Protein AF-A0A2G9TPP3-F1 (afdb_monomer_lite)

pLDDT: mean 89.89, std 13.04, range [47.44, 98.5]

Structure (mmCIF, N/CA/C/O backbone):
data_AF-A0A2G9TPP3-F1
#
_entry.id   AF-A0A2G9TPP3-F1
#
loop_
_atom_site.group_PDB
_atom_site.id
_atom_site.type_symbol
_atom_site.label_atom_id
_atom_site.label_alt_id
_atom_site.label_comp_id
_atom_site.label_asym_id
_atom_site.label_entity_id
_atom_site.label_seq_id
_atom_site.pdbx_PDB_ins_code
_atom_site.Cartn_x
_atom_site.Cartn_y
_atom_site.Cartn_z
_atom_site.occupancy
_atom_site.B_iso_or_equiv
_atom_site.auth_seq_id
_atom_site.auth_comp_id
_atom_site.auth_asym_id
_atom_site.auth_atom_id
_atom_site.pdbx_PDB_model_num
ATOM 1 N N . MET A 1 1 ? -5.450 23.429 52.259 1.00 51.69 1 MET A N 1
ATOM 2 C CA . MET A 1 1 ? -4.577 23.649 51.082 1.00 51.69 1 MET A CA 1
ATOM 3 C C . MET A 1 1 ? -5.474 23.778 49.851 1.00 51.69 1 MET A C 1
ATOM 5 O O . MET A 1 1 ? -5.982 22.775 49.373 1.00 51.69 1 MET A O 1
ATOM 9 N N . SER A 1 2 ? -5.801 25.005 49.428 1.00 59.81 2 SER A N 1
ATOM 10 C CA . SER A 1 2 ? -6.757 25.248 48.332 1.00 59.81 2 SER A CA 1
ATOM 11 C C . SER A 1 2 ? -6.025 25.184 46.992 1.00 59.81 2 SER A C 1
ATOM 13 O O . SER A 1 2 ? -5.347 26.133 46.598 1.00 59.81 2 SER A O 1
ATOM 15 N N . ILE A 1 3 ? -6.099 24.038 46.311 1.00 65.19 3 ILE A N 1
ATOM 16 C CA . ILE A 1 3 ? -5.645 23.930 44.922 1.00 65.19 3 ILE A CA 1
ATOM 17 C C . ILE A 1 3 ? -6.594 24.798 44.097 1.00 65.19 3 ILE A C 1
ATOM 19 O O . ILE A 1 3 ? -7.778 24.490 43.976 1.00 65.19 3 ILE A O 1
ATOM 23 N N . THR A 1 4 ? -6.097 25.920 43.569 1.00 77.75 4 THR A N 1
ATOM 24 C CA . THR A 1 4 ? -6.955 26.839 42.813 1.00 77.75 4 THR A CA 1
ATOM 25 C C . THR A 1 4 ? -7.536 26.133 41.586 1.00 77.75 4 THR A C 1
ATOM 27 O O . THR A 1 4 ? -6.846 25.366 40.912 1.00 77.75 4 THR A O 1
ATOM 30 N N . LEU A 1 5 ? -8.802 26.420 41.261 1.00 73.38 5 LEU A N 1
ATOM 31 C CA . LEU A 1 5 ? -9.521 25.889 40.089 1.00 73.38 5 LEU A CA 1
ATOM 32 C C . LEU A 1 5 ? -8.699 25.987 38.789 1.00 73.38 5 LEU A C 1
ATOM 34 O O . LEU A 1 5 ? -8.789 25.130 37.916 1.00 73.38 5 LEU A O 1
ATOM 38 N N . ARG A 1 6 ? -7.824 26.995 38.692 1.00 76.06 6 ARG A N 1
ATOM 39 C CA . ARG A 1 6 ? -6.884 27.179 37.580 1.00 76.06 6 ARG A CA 1
ATOM 40 C C . ARG A 1 6 ? -5.856 26.052 37.453 1.00 76.06 6 ARG A C 1
ATOM 42 O O . ARG A 1 6 ? -5.539 25.671 36.330 1.00 76.06 6 ARG A O 1
ATOM 49 N N . HIS A 1 7 ? -5.353 25.503 38.559 1.00 78.19 7 HIS A N 1
ATOM 50 C CA . HIS A 1 7 ? -4.445 24.353 38.526 1.00 78.19 7 HIS A CA 1
ATOM 51 C C . HIS A 1 7 ? -5.171 23.077 38.106 1.00 78.19 7 HIS A C 1
ATOM 53 O O . HIS A 1 7 ? -4.627 22.330 37.301 1.00 78.19 7 HIS A O 1
ATOM 59 N N . VAL A 1 8 ? -6.411 22.871 38.562 1.00 78.25 8 VAL A N 1
ATOM 60 C CA . VAL A 1 8 ? -7.227 21.713 38.156 1.00 78.25 8 VAL A CA 1
ATOM 61 C C . VAL A 1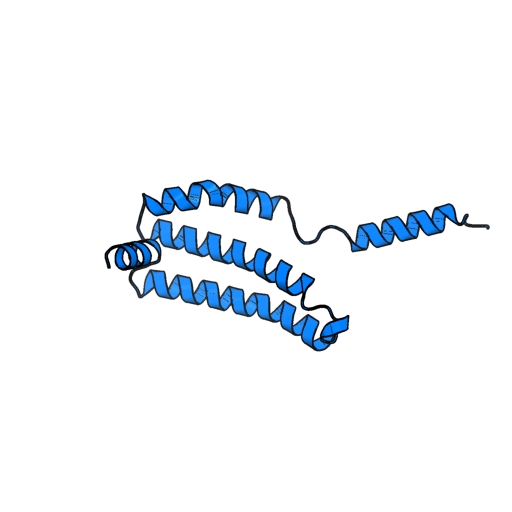 8 ? -7.558 21.777 36.664 1.00 78.25 8 VAL A C 1
ATOM 63 O O . VAL A 1 8 ? -7.340 20.806 35.951 1.00 78.25 8 VAL A O 1
ATOM 66 N N . VAL A 1 9 ? -7.975 22.939 36.151 1.00 81.50 9 VAL A N 1
ATOM 67 C CA . VAL A 1 9 ? -8.278 23.122 34.719 1.00 81.50 9 VAL A CA 1
ATOM 68 C C . VAL A 1 9 ? -7.025 22.990 33.848 1.00 81.50 9 VAL A C 1
ATOM 70 O O . VAL A 1 9 ? -7.089 22.403 32.770 1.00 81.50 9 VAL A O 1
ATOM 73 N N . ARG A 1 10 ? -5.867 23.493 34.300 1.00 79.50 10 ARG A N 1
ATOM 74 C CA . ARG A 1 10 ? -4.587 23.304 33.592 1.00 79.50 10 ARG A CA 1
ATOM 75 C C . ARG A 1 10 ? -4.142 21.846 33.600 1.00 79.50 10 ARG A C 1
ATOM 77 O O . ARG A 1 10 ? -3.743 21.354 32.552 1.00 79.50 10 ARG A O 1
ATOM 84 N N . ALA A 1 11 ? -4.257 21.155 34.732 1.00 78.88 11 ALA A N 1
ATOM 85 C CA . ALA A 1 11 ? -3.940 19.735 34.836 1.00 78.88 11 ALA A CA 1
ATOM 86 C C . ALA A 1 11 ? -4.881 18.890 33.970 1.00 78.88 11 ALA A C 1
ATOM 88 O O . ALA A 1 11 ? -4.417 18.023 33.243 1.00 78.88 11 ALA A O 1
ATOM 89 N N . GLN A 1 12 ? -6.182 19.190 33.961 1.00 80.06 12 GLN A N 1
ATOM 90 C CA . GLN A 1 12 ? -7.162 18.501 33.126 1.00 80.06 12 GLN A CA 1
ATOM 91 C C . GLN A 1 12 ? -6.934 18.776 31.636 1.00 80.06 12 GLN A C 1
ATOM 93 O O . GLN A 1 12 ? -6.976 17.842 30.845 1.00 80.06 12 GLN A O 1
ATOM 98 N N . ARG A 1 13 ? -6.623 20.017 31.233 1.00 72.88 13 ARG A N 1
ATOM 99 C CA . ARG A 1 13 ? -6.226 20.328 29.848 1.00 72.88 13 ARG A CA 1
ATOM 100 C C . ARG A 1 13 ? -4.917 19.652 29.454 1.00 72.88 13 ARG A C 1
ATOM 102 O O . ARG A 1 13 ? -4.828 19.176 28.334 1.00 72.88 13 ARG A O 1
ATOM 109 N N . ALA A 1 14 ? -3.936 19.574 30.350 1.00 70.81 14 ALA A N 1
ATOM 110 C CA . ALA A 1 14 ? -2.678 18.873 30.104 1.00 70.81 14 ALA A CA 1
ATOM 111 C C . ALA A 1 14 ? -2.872 17.350 30.026 1.00 70.81 14 ALA A C 1
ATOM 113 O O . ALA A 1 14 ? -2.277 16.711 29.171 1.00 70.81 14 ALA A O 1
ATOM 114 N N . LEU A 1 15 ? -3.749 16.772 30.851 1.00 69.88 15 LEU A N 1
ATOM 115 C CA . LEU A 1 15 ? -4.133 15.357 30.809 1.00 69.88 15 LEU A CA 1
ATOM 116 C C . LEU A 1 15 ? -4.946 15.020 29.559 1.00 69.88 15 LEU A C 1
ATOM 118 O O . LEU A 1 15 ? -4.728 13.973 28.958 1.00 69.88 15 LEU A O 1
ATOM 122 N N . LEU A 1 16 ? -5.856 15.905 29.148 1.00 68.06 16 LEU A N 1
ATOM 123 C CA . LEU A 1 16 ? -6.580 15.788 27.885 1.00 68.06 16 LEU A CA 1
ATOM 124 C C . LEU A 1 16 ? -5.612 15.918 26.707 1.00 68.06 16 LEU A C 1
ATOM 126 O O . LEU A 1 16 ? -5.618 15.048 25.853 1.00 68.06 16 LEU A O 1
ATOM 130 N N . ALA A 1 17 ? -4.703 16.897 26.712 1.00 62.31 17 ALA A N 1
ATOM 131 C CA . ALA A 1 17 ? -3.663 17.051 25.692 1.00 62.31 17 ALA A CA 1
ATOM 132 C C . ALA A 1 17 ? -2.660 15.882 25.666 1.00 62.31 17 ALA A C 1
ATOM 134 O O . ALA A 1 17 ? -2.206 15.503 24.596 1.00 62.31 17 ALA A O 1
ATOM 135 N N . ALA A 1 18 ? -2.349 15.265 26.809 1.00 59.28 18 ALA A N 1
ATOM 136 C CA . ALA A 1 18 ? -1.531 14.054 26.883 1.00 59.28 18 ALA A CA 1
ATOM 137 C C . ALA A 1 18 ? -2.297 12.812 26.390 1.00 59.28 18 ALA A C 1
ATOM 139 O O . ALA A 1 18 ? -1.714 11.940 25.746 1.00 59.28 18 ALA A O 1
ATOM 140 N N . ARG A 1 19 ? -3.617 12.746 26.624 1.00 58.78 19 ARG A N 1
ATOM 141 C CA . ARG A 1 19 ? -4.523 11.771 25.984 1.00 58.78 19 ARG A CA 1
ATOM 142 C C . ARG A 1 19 ? -4.638 11.997 24.474 1.00 58.78 19 ARG A C 1
ATOM 144 O O . ARG A 1 19 ? -4.781 11.027 23.738 1.00 58.78 19 ARG A O 1
ATOM 151 N N . GLN A 1 20 ? -4.544 13.252 24.041 1.00 55.09 20 GLN A N 1
ATOM 152 C CA . GLN A 1 20 ? -4.490 13.730 22.660 1.00 55.09 20 GLN A CA 1
ATOM 153 C C . GLN A 1 20 ? -3.052 13.954 22.165 1.00 55.09 20 GLN A C 1
ATOM 155 O O . GLN A 1 20 ? -2.833 14.765 21.268 1.00 55.09 20 GLN A O 1
ATOM 160 N N . MET A 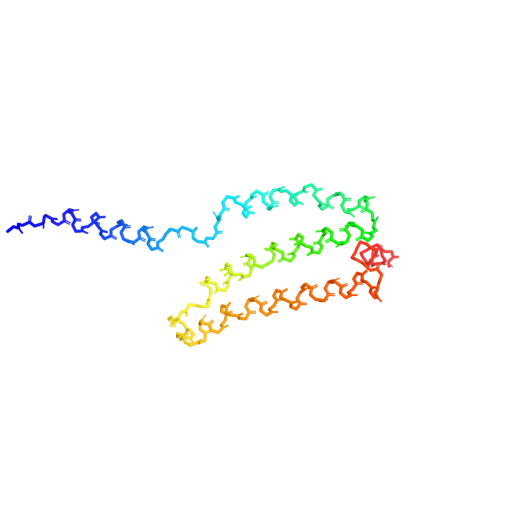1 21 ? -2.046 13.238 22.689 1.00 47.44 21 MET A N 1
ATOM 161 C CA . MET A 1 21 ? -0.799 13.129 21.927 1.00 47.44 21 MET A CA 1
ATOM 162 C C . MET A 1 21 ? -1.171 12.518 20.569 1.00 47.44 21 MET A C 1
ATOM 164 O O . MET A 1 21 ? -1.796 11.455 20.557 1.00 47.44 21 MET A O 1
ATOM 168 N N . PRO A 1 22 ? -0.879 13.188 19.443 1.00 51.69 22 PRO A N 1
ATOM 169 C CA . PRO A 1 22 ? -1.411 12.817 18.142 1.00 51.69 22 PRO A CA 1
ATOM 170 C C . PRO A 1 22 ? -0.767 11.502 17.708 1.00 51.69 22 PRO A C 1
ATOM 172 O O . PRO A 1 22 ? 0.307 11.476 17.118 1.00 51.69 22 PRO A O 1
ATOM 175 N N . ARG A 1 23 ? -1.425 10.385 18.021 1.00 54.00 23 ARG A N 1
ATOM 176 C CA . ARG A 1 23 ? -0.991 9.020 17.688 1.00 54.00 23 ARG A CA 1
ATOM 177 C C . ARG A 1 23 ? -1.202 8.658 16.208 1.00 54.00 23 ARG A C 1
ATOM 179 O O . ARG A 1 23 ? -1.338 7.482 15.900 1.00 54.00 23 ARG A O 1
ATOM 186 N N . LEU A 1 24 ? -1.282 9.651 15.323 1.00 53.72 24 LEU A N 1
ATOM 187 C CA . LEU A 1 24 ? -1.626 9.468 13.907 1.00 53.72 24 LEU A CA 1
ATOM 188 C C . LEU A 1 24 ? -0.626 10.086 12.922 1.00 53.72 24 LEU A C 1
ATOM 190 O O . LEU A 1 24 ? -0.837 9.955 11.727 1.00 53.72 24 LEU A O 1
ATOM 194 N N . CYS A 1 25 ? 0.421 10.769 13.397 1.00 62.00 25 CYS A N 1
ATOM 195 C CA . CYS A 1 25 ? 1.458 11.325 12.526 1.00 62.00 25 CYS A CA 1
ATOM 196 C C . CYS A 1 25 ? 2.799 11.332 13.264 1.00 62.00 25 CYS A C 1
ATOM 198 O O . CYS A 1 25 ? 3.236 12.380 13.757 1.00 62.00 25 CYS A O 1
ATOM 200 N N . THR A 1 26 ? 3.480 10.188 13.355 1.00 71.06 26 THR A N 1
ATOM 201 C CA . THR A 1 26 ? 4.914 10.259 13.661 1.00 71.06 26 THR A CA 1
ATOM 202 C C . THR A 1 26 ? 5.612 11.005 12.513 1.00 71.06 26 THR A C 1
ATOM 204 O O . THR A 1 26 ? 5.203 10.875 11.357 1.00 71.06 26 THR A O 1
ATOM 207 N N . PRO A 1 27 ? 6.647 11.829 12.767 1.00 83.81 27 PRO A N 1
ATOM 208 C CA . PRO A 1 27 ? 7.402 12.467 11.686 1.00 83.81 27 PRO A CA 1
ATOM 209 C C . PRO A 1 27 ? 7.870 11.440 10.642 1.00 83.81 27 PRO A C 1
ATOM 211 O O . PRO A 1 27 ? 7.876 11.743 9.454 1.00 83.81 27 PRO A O 1
ATOM 214 N N . LEU A 1 28 ? 8.150 10.205 11.076 1.00 88.81 28 LEU A N 1
ATOM 215 C CA . LEU A 1 28 ? 8.481 9.071 10.220 1.00 88.81 28 LEU A CA 1
ATOM 216 C C . LEU A 1 28 ? 7.410 8.770 9.161 1.00 88.81 28 LEU A C 1
ATOM 218 O O . LEU A 1 28 ? 7.755 8.698 7.989 1.00 88.81 28 LEU A O 1
ATOM 222 N N . GLU A 1 29 ? 6.132 8.645 9.532 1.00 91.12 29 GLU A N 1
ATOM 223 C CA . GLU A 1 29 ? 5.038 8.389 8.575 1.00 91.12 29 GLU A CA 1
ATOM 224 C C . GLU A 1 29 ? 4.958 9.478 7.498 1.00 91.12 29 GLU A C 1
ATOM 226 O O . GLU A 1 29 ? 4.765 9.189 6.316 1.00 91.12 29 GLU A O 1
ATOM 231 N N . ARG A 1 30 ? 5.160 10.742 7.895 1.00 91.75 30 ARG A N 1
ATOM 232 C CA . ARG A 1 30 ? 5.117 11.887 6.973 1.00 91.75 30 ARG A CA 1
ATOM 233 C C . ARG A 1 30 ? 6.322 11.904 6.040 1.00 91.75 30 ARG A C 1
ATOM 235 O O . ARG A 1 30 ? 6.152 12.139 4.847 1.00 91.75 30 ARG A O 1
ATOM 242 N N . TYR A 1 31 ? 7.520 11.636 6.558 1.00 94.81 31 TYR A N 1
ATOM 243 C CA . TYR A 1 31 ? 8.721 11.511 5.731 1.00 94.81 31 TYR A CA 1
ATOM 244 C C . TYR A 1 31 ? 8.629 10.317 4.781 1.00 94.81 31 TYR A C 1
ATOM 246 O O . TYR A 1 31 ? 9.026 10.432 3.627 1.00 94.81 31 TYR A O 1
ATOM 254 N N . PHE A 1 32 ? 8.053 9.204 5.233 1.00 95.38 32 PHE A N 1
ATOM 255 C CA . PHE A 1 32 ? 7.831 8.028 4.404 1.00 95.38 32 PHE A CA 1
ATOM 256 C C . PHE A 1 32 ? 6.859 8.321 3.259 1.00 95.38 32 PHE A C 1
ATOM 258 O O . PHE A 1 32 ? 7.174 8.059 2.103 1.00 95.38 32 PHE A O 1
ATOM 265 N N . ALA A 1 33 ? 5.717 8.950 3.553 1.00 95.75 33 ALA A N 1
ATOM 266 C CA . ALA A 1 33 ? 4.768 9.375 2.526 1.00 95.75 33 ALA A CA 1
ATOM 267 C C . ALA A 1 33 ? 5.397 10.379 1.543 1.00 95.75 33 ALA A C 1
ATOM 269 O O . ALA A 1 33 ? 5.200 10.262 0.336 1.00 95.75 33 ALA A O 1
ATOM 270 N N . ALA A 1 34 ? 6.206 11.325 2.034 1.00 96.44 34 ALA A N 1
ATOM 271 C CA . ALA A 1 34 ? 6.949 12.246 1.177 1.00 96.44 34 ALA A CA 1
ATOM 272 C C . ALA A 1 34 ? 7.960 11.514 0.274 1.00 96.44 34 ALA A C 1
ATOM 274 O O . ALA A 1 34 ? 8.086 11.855 -0.898 1.00 96.44 34 ALA A O 1
ATOM 275 N N . ALA A 1 35 ? 8.634 10.477 0.782 1.00 96.19 35 ALA A N 1
ATOM 276 C CA . ALA A 1 35 ? 9.550 9.644 0.002 1.00 96.19 35 ALA A CA 1
ATOM 277 C C . ALA A 1 35 ? 8.834 8.793 -1.065 1.00 96.19 35 ALA A C 1
ATOM 279 O O . ALA A 1 35 ? 9.435 8.466 -2.086 1.00 96.19 35 ALA A O 1
ATOM 280 N N . MET A 1 36 ? 7.549 8.475 -0.879 1.00 97.88 36 MET A N 1
ATOM 281 C CA . MET A 1 36 ? 6.748 7.783 -1.895 1.00 97.88 36 MET A CA 1
ATOM 282 C C . MET A 1 36 ? 6.363 8.685 -3.077 1.00 97.88 36 MET A C 1
ATOM 284 O O . MET A 1 36 ? 6.074 8.170 -4.154 1.00 97.88 36 MET A O 1
ATOM 288 N N . VAL A 1 37 ? 6.397 10.015 -2.925 1.00 97.88 37 VAL A N 1
ATOM 289 C CA . VAL A 1 37 ? 6.073 10.958 -4.013 1.00 97.88 37 VAL A CA 1
ATOM 290 C C . VAL A 1 37 ? 6.949 10.740 -5.255 1.00 97.88 37 VAL A C 1
ATOM 292 O O . VAL A 1 37 ? 6.378 10.591 -6.332 1.00 97.88 37 VAL A O 1
ATOM 295 N N . PRO A 1 38 ? 8.294 10.672 -5.166 1.00 97.81 38 PRO A N 1
ATOM 296 C CA . PRO A 1 38 ? 9.131 10.327 -6.317 1.00 97.81 38 PRO A CA 1
ATOM 297 C C . PRO A 1 38 ? 9.106 8.833 -6.682 1.00 97.81 38 PRO A C 1
ATOM 299 O O . PRO A 1 38 ? 9.475 8.485 -7.801 1.00 97.81 38 PRO A O 1
ATOM 302 N N . LEU A 1 39 ? 8.670 7.943 -5.782 1.00 97.81 39 LEU A N 1
ATOM 303 C CA . LEU A 1 39 ? 8.641 6.500 -6.042 1.00 97.81 39 LEU A CA 1
ATOM 304 C C . LEU A 1 39 ? 7.638 6.130 -7.142 1.00 97.81 39 LEU A C 1
ATOM 306 O O . LEU A 1 39 ? 7.966 5.343 -8.021 1.00 97.81 39 LEU A O 1
ATOM 310 N N . PHE A 1 40 ? 6.435 6.707 -7.128 1.00 95.94 40 PHE A N 1
ATOM 311 C CA . PHE A 1 40 ? 5.411 6.415 -8.138 1.00 95.94 40 PHE A CA 1
ATOM 312 C C . PHE A 1 40 ? 5.801 6.801 -9.576 1.00 95.94 40 PHE A C 1
ATOM 314 O O . PHE A 1 40 ? 5.667 5.952 -10.456 1.00 95.94 40 PHE A O 1
ATOM 321 N N . PRO A 1 41 ? 6.315 8.014 -9.868 1.00 97.38 41 PRO A N 1
ATOM 322 C CA . PRO A 1 41 ? 6.810 8.310 -11.207 1.00 97.38 41 PRO A CA 1
ATOM 323 C C . PRO A 1 41 ? 8.029 7.450 -11.559 1.00 97.38 41 PRO A C 1
ATOM 325 O O . PRO A 1 41 ? 8.142 7.022 -12.702 1.00 97.38 41 PRO A O 1
ATOM 328 N N . ALA A 1 42 ? 8.909 7.120 -10.605 1.00 97.88 42 ALA A N 1
ATOM 329 C CA . ALA A 1 42 ? 10.007 6.189 -10.872 1.00 97.88 42 ALA A CA 1
ATOM 330 C C . ALA A 1 42 ? 9.491 4.801 -11.291 1.00 97.88 42 ALA A C 1
ATOM 332 O O . ALA A 1 42 ? 9.993 4.243 -12.262 1.00 97.88 42 ALA A O 1
ATOM 333 N N . ALA A 1 43 ? 8.458 4.282 -10.624 1.00 97.31 43 ALA A N 1
ATOM 334 C CA . ALA A 1 43 ? 7.807 3.019 -10.967 1.00 97.31 43 ALA A CA 1
ATOM 335 C C . ALA A 1 43 ? 7.091 3.040 -12.323 1.00 97.31 43 ALA A C 1
ATOM 337 O O . ALA A 1 43 ? 6.923 1.994 -12.939 1.00 97.31 43 ALA A O 1
ATOM 338 N N . TYR A 1 44 ? 6.685 4.215 -12.807 1.00 96.69 44 TYR A N 1
ATOM 339 C CA . TYR A 1 44 ? 6.125 4.348 -14.148 1.00 96.69 44 TYR A CA 1
ATOM 340 C C . TYR A 1 44 ? 7.186 4.137 -15.239 1.00 96.69 44 TYR A C 1
ATOM 342 O O . TYR A 1 44 ? 6.894 3.518 -16.258 1.00 96.69 44 TYR A O 1
ATOM 350 N N . PHE A 1 45 ? 8.416 4.619 -15.025 1.00 97.25 45 PHE A N 1
ATOM 351 C CA . PHE A 1 45 ? 9.500 4.537 -16.015 1.00 97.25 45 PHE A CA 1
ATOM 352 C C . PHE A 1 45 ? 10.423 3.323 -15.848 1.00 97.25 45 PHE A C 1
ATOM 354 O O . PHE A 1 45 ? 11.049 2.901 -16.817 1.00 97.25 45 PHE A O 1
ATOM 361 N N . ILE A 1 46 ? 10.558 2.794 -14.632 1.00 97.00 46 ILE A N 1
ATOM 362 C CA . ILE A 1 46 ? 11.488 1.712 -14.296 1.00 97.00 46 ILE A CA 1
ATOM 363 C C . ILE A 1 46 ? 10.674 0.521 -13.805 1.00 97.00 46 ILE A C 1
ATOM 365 O O . ILE A 1 46 ? 10.121 0.556 -12.707 1.00 97.00 46 ILE A O 1
ATOM 369 N N . HIS A 1 47 ? 10.623 -0.537 -14.612 1.00 96.81 47 HIS A N 1
ATOM 370 C CA . HIS A 1 47 ? 9.888 -1.766 -14.300 1.00 96.81 47 HIS A CA 1
ATOM 371 C C . HIS A 1 47 ? 10.831 -2.891 -13.874 1.00 96.81 47 HIS A C 1
ATOM 373 O O . HIS A 1 47 ? 12.031 -2.867 -14.164 1.00 96.81 47 HIS A O 1
ATOM 379 N N . GLY A 1 48 ? 10.272 -3.890 -13.192 1.00 95.25 48 GLY A N 1
ATOM 380 C CA . GLY A 1 48 ? 10.951 -5.142 -12.873 1.00 95.25 48 GLY A CA 1
ATOM 381 C C . GLY A 1 48 ? 10.920 -5.523 -11.388 1.00 95.25 48 GLY A C 1
ATOM 382 O O . GLY A 1 48 ? 10.466 -4.747 -10.542 1.00 95.25 48 GLY A O 1
ATOM 383 N N . PRO A 1 49 ? 11.483 -6.696 -11.037 1.00 96.62 49 PRO A N 1
ATOM 384 C CA . PRO A 1 49 ? 11.264 -7.326 -9.731 1.00 96.62 49 PRO A CA 1
ATOM 385 C C . PRO A 1 49 ? 11.741 -6.492 -8.538 1.00 96.62 49 PRO A C 1
ATOM 387 O O . PRO A 1 49 ? 11.160 -6.544 -7.456 1.00 96.62 49 PRO A O 1
ATOM 390 N N . VAL A 1 50 ? 12.805 -5.702 -8.726 1.00 97.69 50 VAL A N 1
ATOM 391 C CA . VAL A 1 50 ? 13.327 -4.811 -7.679 1.00 97.69 50 VAL A CA 1
ATOM 392 C C . VAL A 1 50 ? 12.353 -3.666 -7.409 1.00 97.69 50 VAL A C 1
ATOM 394 O O . VAL A 1 50 ? 12.079 -3.374 -6.246 1.00 97.69 50 VAL A O 1
ATOM 397 N N . MET A 1 51 ? 11.804 -3.040 -8.456 1.00 97.94 51 MET A N 1
ATOM 398 C CA . MET A 1 51 ? 10.806 -1.981 -8.289 1.00 97.94 51 MET A CA 1
ATOM 399 C C . MET A 1 51 ? 9.539 -2.537 -7.637 1.00 97.94 51 MET A C 1
ATOM 401 O O . MET A 1 51 ? 9.036 -1.948 -6.683 1.00 97.94 51 MET A O 1
ATOM 405 N N . ASP A 1 52 ? 9.075 -3.708 -8.073 1.00 98.00 52 ASP A N 1
ATOM 406 C CA . ASP A 1 52 ? 7.888 -4.359 -7.513 1.00 98.00 52 ASP A CA 1
ATOM 407 C C . ASP A 1 52 ? 8.059 -4.706 -6.027 1.00 98.00 52 ASP A C 1
ATOM 409 O O . ASP A 1 52 ? 7.145 -4.497 -5.223 1.00 98.00 52 ASP A O 1
ATOM 413 N N . ALA A 1 53 ? 9.249 -5.163 -5.623 1.00 97.94 53 ALA A N 1
ATOM 414 C CA . ALA A 1 53 ? 9.577 -5.400 -4.219 1.00 97.94 53 ALA A CA 1
ATOM 415 C C . ALA A 1 53 ? 9.586 -4.098 -3.397 1.00 97.94 53 ALA A C 1
ATOM 417 O O . ALA A 1 53 ? 9.015 -4.056 -2.303 1.00 97.94 53 ALA A O 1
ATOM 418 N N . VAL A 1 54 ? 10.182 -3.021 -3.927 1.00 98.12 54 VAL A N 1
ATOM 419 C CA . VAL A 1 54 ? 10.187 -1.699 -3.275 1.00 98.12 54 VAL A CA 1
ATOM 420 C C . VAL A 1 54 ? 8.761 -1.171 -3.115 1.00 98.12 54 VAL A C 1
ATOM 422 O O . VAL A 1 54 ? 8.384 -0.765 -2.015 1.00 98.12 54 VAL A O 1
ATOM 425 N N . LEU A 1 55 ? 7.947 -1.231 -4.174 1.00 98.19 55 LEU A N 1
ATOM 426 C CA . LEU A 1 55 ? 6.534 -0.852 -4.140 1.00 98.19 55 LEU A CA 1
ATOM 427 C C . LEU A 1 55 ? 5.759 -1.684 -3.123 1.00 98.19 55 LEU A C 1
ATOM 429 O O . LEU A 1 55 ? 4.971 -1.133 -2.364 1.00 98.19 55 LEU A O 1
ATOM 433 N N . THR A 1 56 ? 6.013 -2.987 -3.054 1.00 98.19 56 THR A N 1
ATOM 434 C CA . THR A 1 56 ? 5.331 -3.885 -2.114 1.00 98.19 56 THR A CA 1
ATOM 435 C C . THR A 1 56 ? 5.571 -3.485 -0.669 1.00 98.19 56 THR A C 1
ATOM 437 O O . THR A 1 56 ? 4.618 -3.354 0.101 1.00 98.19 56 THR A O 1
ATOM 440 N N . VAL A 1 57 ? 6.827 -3.235 -0.296 1.00 98.00 57 VAL A N 1
ATOM 441 C CA . VAL A 1 57 ? 7.171 -2.782 1.059 1.00 98.00 57 VAL A CA 1
ATOM 442 C C . VAL A 1 57 ? 6.587 -1.394 1.325 1.00 98.00 57 VAL A C 1
ATOM 444 O O . VAL A 1 57 ? 5.982 -1.175 2.377 1.00 98.00 57 VAL A O 1
ATOM 447 N N . ALA A 1 58 ? 6.722 -0.473 0.365 1.00 98.00 58 ALA A N 1
ATOM 448 C CA . ALA A 1 58 ? 6.243 0.897 0.496 1.00 98.00 58 ALA A CA 1
ATOM 449 C C . ALA A 1 58 ? 4.723 0.971 0.686 1.00 98.00 58 ALA A C 1
ATOM 451 O O . ALA A 1 58 ? 4.238 1.566 1.650 1.00 98.00 58 ALA A O 1
ATOM 452 N N . LEU A 1 59 ? 3.973 0.310 -0.193 1.00 98.00 59 LEU A N 1
ATOM 453 C CA . LEU A 1 59 ? 2.518 0.242 -0.139 1.00 98.00 59 LEU A CA 1
ATOM 454 C C . LEU A 1 59 ? 2.047 -0.449 1.138 1.00 98.00 59 LEU A C 1
ATOM 456 O O . LEU A 1 59 ? 1.177 0.086 1.817 1.00 98.00 59 LEU A O 1
ATOM 460 N N . THR A 1 60 ? 2.648 -1.581 1.517 1.00 98.19 60 THR A N 1
ATOM 461 C CA . THR A 1 60 ? 2.251 -2.310 2.733 1.00 98.19 60 THR A CA 1
ATOM 462 C C . THR A 1 60 ? 2.385 -1.437 3.981 1.00 98.19 60 THR A C 1
ATOM 464 O O . THR A 1 60 ? 1.448 -1.359 4.776 1.00 98.19 60 THR A O 1
ATOM 467 N N . LEU A 1 61 ? 3.520 -0.749 4.152 1.00 96.50 61 LEU A N 1
ATOM 468 C CA . LEU A 1 61 ? 3.749 0.128 5.305 1.00 96.50 61 LEU A CA 1
ATOM 469 C C . LEU A 1 61 ? 2.805 1.336 5.305 1.00 96.50 61 LEU A C 1
ATOM 471 O O . LEU A 1 61 ? 2.193 1.640 6.329 1.00 96.50 61 LEU A O 1
ATOM 475 N N . HIS A 1 62 ? 2.647 1.998 4.157 1.00 96.56 62 HIS A N 1
ATOM 476 C CA . HIS A 1 62 ? 1.771 3.160 4.036 1.00 96.56 62 HIS A CA 1
ATOM 477 C C . HIS A 1 62 ? 0.302 2.804 4.306 1.00 96.56 62 HIS A C 1
ATOM 479 O O . HIS A 1 62 ? -0.380 3.493 5.068 1.00 96.56 62 HIS A O 1
ATOM 485 N N . VAL A 1 63 ? -0.171 1.689 3.741 1.00 97.31 63 VAL A N 1
ATOM 486 C CA . VAL A 1 63 ? -1.532 1.184 3.956 1.00 97.31 63 VAL A CA 1
ATOM 487 C C . VAL A 1 63 ? -1.730 0.745 5.406 1.00 97.31 63 VAL A C 1
ATOM 489 O O . VAL A 1 63 ? -2.785 1.037 5.964 1.00 97.31 63 VAL A O 1
ATOM 492 N N . HIS A 1 64 ? -0.740 0.116 6.051 1.00 96.38 64 HIS A N 1
ATOM 493 C CA . HIS A 1 64 ? -0.843 -0.281 7.459 1.00 96.38 64 HIS A CA 1
ATOM 494 C C . HIS A 1 64 ? -1.164 0.913 8.365 1.00 96.38 64 HIS A C 1
ATOM 496 O O . HIS A 1 64 ? -2.155 0.883 9.099 1.00 96.38 64 HIS A O 1
ATOM 502 N N . TRP A 1 65 ? -0.370 1.986 8.275 1.00 95.19 65 TRP A N 1
ATOM 503 C CA . TRP A 1 65 ? -0.588 3.192 9.077 1.00 95.19 65 TRP A CA 1
ATOM 504 C C . TRP A 1 65 ? -1.893 3.905 8.710 1.00 95.19 65 TRP A C 1
ATOM 506 O O . TRP A 1 65 ? -2.637 4.316 9.603 1.00 95.19 65 TRP A O 1
ATOM 516 N N . GLY A 1 66 ? -2.224 3.980 7.416 1.00 94.00 66 GLY A N 1
ATOM 517 C CA . GLY A 1 66 ? -3.480 4.569 6.952 1.00 94.00 66 GLY A CA 1
ATOM 518 C C . GLY A 1 66 ? -4.710 3.840 7.502 1.00 94.00 66 GLY A C 1
ATOM 519 O O . GLY A 1 66 ? -5.582 4.457 8.114 1.00 94.00 66 GLY A O 1
ATOM 520 N N . VAL A 1 67 ? -4.762 2.513 7.356 1.00 95.94 67 VAL A N 1
ATOM 521 C CA . VAL A 1 67 ? -5.879 1.685 7.840 1.00 95.94 67 VAL A CA 1
ATOM 522 C C . VAL A 1 67 ? -5.955 1.701 9.364 1.00 95.94 67 VAL A C 1
ATOM 524 O O . VAL A 1 67 ? -7.053 1.768 9.916 1.00 95.94 67 VAL A O 1
ATOM 527 N N . GLN A 1 68 ? -4.818 1.702 10.065 1.00 94.25 68 GLN A N 1
ATOM 528 C CA . GLN A 1 68 ? -4.802 1.847 11.520 1.00 94.25 68 GLN A CA 1
ATOM 529 C C . GLN A 1 68 ? -5.437 3.172 11.965 1.00 94.25 68 GLN A C 1
ATOM 531 O O . GLN A 1 68 ? -6.200 3.186 12.935 1.00 94.25 68 GLN A O 1
ATOM 536 N N . GLY A 1 69 ? -5.164 4.266 11.248 1.00 92.25 69 GLY A N 1
ATOM 537 C CA . GLY A 1 69 ? -5.805 5.561 11.470 1.00 92.25 69 GLY A CA 1
ATOM 538 C C . GLY A 1 69 ? -7.319 5.501 11.265 1.00 92.25 69 GLY A C 1
ATOM 539 O O . GLY A 1 69 ? -8.075 5.807 12.185 1.00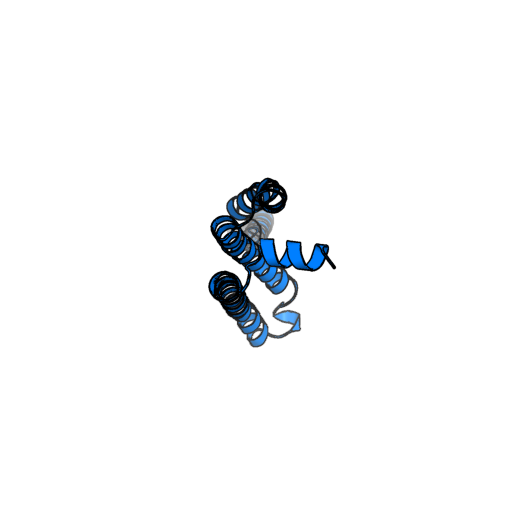 92.25 69 GLY A O 1
ATOM 540 N N . VAL A 1 70 ? -7.759 4.984 10.112 1.00 94.56 70 VAL A N 1
ATOM 541 C CA . VAL A 1 70 ? -9.187 4.812 9.780 1.00 94.56 70 VAL A CA 1
ATOM 542 C C . VAL A 1 70 ? -9.913 3.977 10.842 1.00 94.56 70 VAL A C 1
ATOM 544 O O . VAL A 1 70 ? -10.979 4.360 11.324 1.00 94.56 70 VAL A O 1
ATOM 547 N N . VAL A 1 71 ? -9.337 2.848 11.262 1.00 94.88 71 VAL A N 1
ATOM 548 C CA . VAL A 1 71 ? -9.937 1.995 12.297 1.00 94.88 71 VAL A CA 1
ATOM 549 C C . VAL A 1 71 ? -10.013 2.723 13.637 1.00 94.88 71 VAL A C 1
ATOM 551 O O . VAL A 1 71 ? -11.023 2.610 14.326 1.00 94.88 71 VAL A O 1
ATOM 554 N N . ASN A 1 72 ? -9.002 3.501 14.018 1.00 90.75 72 ASN A N 1
ATOM 555 C CA . ASN A 1 72 ? -9.057 4.264 15.265 1.00 90.75 72 ASN A CA 1
ATOM 556 C C . ASN A 1 72 ? -10.121 5.373 15.249 1.00 90.75 72 ASN A C 1
ATOM 558 O O . ASN A 1 72 ? -10.721 5.630 16.297 1.00 90.75 72 ASN A O 1
ATOM 562 N N . ASP A 1 73 ? -10.392 5.969 14.088 1.00 91.81 73 ASP A N 1
ATOM 563 C CA . ASP A 1 73 ? -11.393 7.027 13.939 1.00 91.81 73 ASP A CA 1
ATOM 564 C C . ASP A 1 73 ? -12.829 6.488 13.994 1.00 91.81 73 ASP A C 1
ATOM 566 O O . ASP A 1 73 ? -13.693 7.074 14.661 1.00 91.81 73 ASP A O 1
ATOM 570 N N . TYR A 1 74 ? -13.090 5.349 13.340 1.00 93.75 74 TYR A N 1
ATOM 571 C CA . TYR A 1 74 ? -14.449 4.820 13.177 1.00 93.75 74 TYR A CA 1
ATOM 572 C C . TYR A 1 74 ? -14.800 3.663 14.123 1.00 93.75 74 TYR A C 1
ATOM 574 O O . TYR A 1 74 ? -15.941 3.585 14.584 1.00 93.75 74 TYR A O 1
ATOM 582 N N . ALA A 1 75 ? -13.848 2.801 14.497 1.00 93.56 75 ALA A N 1
ATOM 583 C CA . ALA A 1 75 ? -14.070 1.664 15.401 1.00 93.56 75 ALA A CA 1
ATOM 584 C C . ALA A 1 75 ? -14.043 2.105 16.879 1.00 93.56 75 ALA A C 1
ATOM 586 O O . ALA A 1 75 ? -13.273 1.617 17.716 1.00 93.56 75 ALA A O 1
ATOM 587 N N . ARG A 1 76 ? -14.880 3.095 17.205 1.00 92.25 76 ARG A N 1
ATOM 588 C CA . ARG A 1 76 ? -14.942 3.697 18.538 1.00 92.25 76 ARG A CA 1
ATOM 589 C C . ARG A 1 76 ? -15.677 2.768 19.505 1.00 92.25 76 ARG A C 1
ATOM 591 O O . ARG A 1 76 ? -16.793 2.353 19.190 1.00 92.25 76 ARG A O 1
ATOM 598 N N . PRO A 1 77 ? -15.139 2.518 20.713 1.00 92.69 77 PRO A N 1
ATOM 599 C CA . PRO A 1 77 ? -15.781 1.618 21.671 1.00 92.69 77 PRO A CA 1
ATOM 600 C C . PRO A 1 77 ? -17.204 2.027 22.064 1.00 92.69 77 PRO A C 1
ATOM 602 O O . PRO A 1 77 ? -18.040 1.175 22.326 1.00 92.69 77 PRO A O 1
ATOM 605 N N . PHE A 1 78 ? -17.505 3.327 22.026 1.00 92.06 78 PHE A N 1
ATOM 606 C CA . PHE A 1 78 ? -18.850 3.852 22.262 1.00 92.06 78 PHE A CA 1
ATOM 607 C C . PHE A 1 78 ? -19.889 3.405 21.215 1.00 92.06 78 PHE A C 1
ATOM 609 O O . PHE A 1 78 ? -21.067 3.318 21.533 1.00 92.06 78 PHE A O 1
ATOM 616 N N . VAL A 1 79 ? -19.470 3.139 19.972 1.00 93.56 79 VAL A N 1
ATOM 617 C CA . VAL A 1 79 ? -20.380 2.793 18.863 1.00 93.56 79 VAL A CA 1
ATOM 618 C C . VAL A 1 79 ? -20.521 1.281 18.718 1.00 93.56 79 VAL A C 1
ATOM 620 O O . VAL A 1 79 ? -21.625 0.780 18.549 1.00 93.56 79 VAL A O 1
ATOM 623 N N . ILE A 1 80 ? -19.400 0.559 18.780 1.00 93.38 80 ILE A N 1
ATOM 624 C CA . ILE A 1 80 ? -19.353 -0.879 18.472 1.00 93.38 80 ILE A CA 1
ATOM 625 C C . ILE A 1 80 ? -19.080 -1.758 19.699 1.00 93.38 80 ILE A C 1
ATOM 627 O O . ILE A 1 80 ? -19.051 -2.975 19.582 1.00 93.38 80 ILE A O 1
ATOM 631 N N . GLY A 1 81 ? -18.874 -1.176 20.880 1.00 94.88 81 GLY A N 1
ATOM 632 C CA . GLY A 1 81 ? -18.487 -1.903 22.090 1.00 94.88 81 GLY A CA 1
ATOM 633 C C . GLY A 1 81 ? -16.974 -2.126 22.216 1.00 94.88 81 GLY A C 1
ATOM 634 O O . GLY A 1 81 ? -16.227 -2.164 21.234 1.00 94.88 81 GLY A O 1
ATOM 635 N N . ASP A 1 82 ? -16.504 -2.284 23.457 1.00 94.38 82 ASP A N 1
ATOM 636 C CA . ASP A 1 82 ? -15.074 -2.404 23.783 1.00 94.38 82 ASP A CA 1
ATOM 637 C C . ASP A 1 82 ? -14.407 -3.637 23.163 1.00 94.38 82 ASP A C 1
ATOM 639 O O . ASP A 1 82 ? -13.248 -3.574 22.743 1.00 94.38 82 ASP A O 1
ATOM 643 N N . THR A 1 83 ? -15.121 -4.763 23.110 1.00 96.06 83 THR A N 1
ATOM 644 C CA . THR A 1 83 ? -14.609 -6.027 22.567 1.00 96.06 83 THR A CA 1
ATOM 645 C C . THR A 1 83 ? -14.383 -5.917 21.065 1.00 96.06 83 THR A C 1
ATOM 647 O O . THR A 1 83 ? -13.264 -6.131 20.602 1.00 96.06 83 THR A O 1
ATOM 650 N N . LEU A 1 84 ? -15.399 -5.485 20.313 1.00 94.94 84 LEU A N 1
ATOM 651 C CA . LEU A 1 84 ? -15.306 -5.311 18.865 1.00 94.94 84 LEU A CA 1
ATOM 652 C C . LEU A 1 84 ? -14.287 -4.237 18.481 1.00 94.94 84 LEU A C 1
ATOM 654 O O . LEU A 1 84 ? -13.525 -4.440 17.542 1.00 94.94 84 LEU A O 1
ATOM 658 N N . ALA A 1 85 ? -14.189 -3.137 19.233 1.00 94.44 85 ALA A N 1
ATOM 659 C CA . ALA A 1 85 ? -13.171 -2.117 18.985 1.00 94.44 85 ALA A CA 1
ATOM 660 C C . ALA A 1 85 ? -11.738 -2.640 19.182 1.00 94.44 85 ALA A C 1
ATOM 662 O O . ALA A 1 85 ? -10.824 -2.234 18.464 1.00 94.44 85 ALA A O 1
ATOM 663 N N . LYS A 1 86 ? -11.502 -3.534 2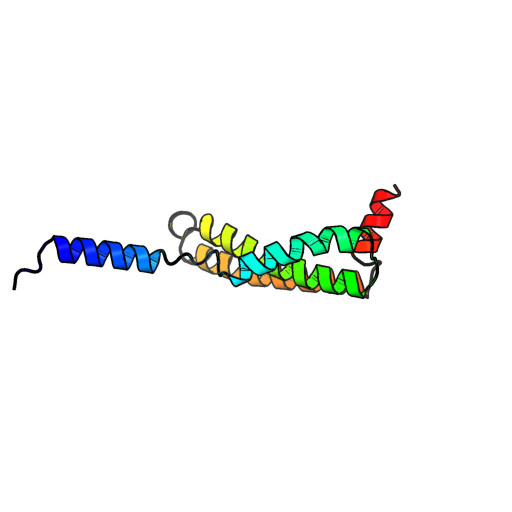0.150 1.00 94.38 86 LYS A N 1
ATOM 664 C CA . LYS A 1 86 ? -10.192 -4.189 20.314 1.00 94.38 86 LYS A CA 1
ATOM 665 C C . LYS A 1 86 ? -9.914 -5.162 19.171 1.00 94.38 86 LYS A C 1
ATOM 667 O O . LYS A 1 86 ? -8.825 -5.116 18.604 1.00 94.38 86 LYS A O 1
ATOM 672 N N . THR A 1 87 ? -10.902 -5.971 18.795 1.00 96.69 87 THR A N 1
ATOM 673 C CA . THR A 1 87 ? -10.780 -6.914 17.676 1.00 96.69 87 THR A CA 1
ATOM 674 C C . THR A 1 87 ? -10.516 -6.192 16.358 1.00 96.69 87 THR A C 1
ATOM 676 O O . THR A 1 87 ? -9.591 -6.566 15.650 1.00 96.69 87 THR A O 1
ATOM 679 N N . ALA A 1 88 ? -11.234 -5.105 16.061 1.00 95.69 88 ALA A N 1
ATOM 680 C CA . ALA A 1 88 ? -11.038 -4.317 14.844 1.00 95.69 88 ALA A CA 1
ATOM 681 C C . ALA A 1 88 ? -9.597 -3.798 14.717 1.00 95.69 88 ALA A C 1
ATOM 683 O O . ALA A 1 88 ? -8.993 -3.897 13.651 1.00 95.69 88 ALA A O 1
ATOM 684 N N . ARG A 1 89 ? -9.007 -3.318 15.820 1.00 94.12 89 ARG A N 1
ATOM 685 C CA . ARG A 1 89 ? -7.596 -2.897 15.847 1.00 94.12 89 ARG A CA 1
ATOM 686 C C . ARG A 1 89 ? -6.635 -4.065 15.625 1.00 94.12 89 ARG A C 1
ATOM 688 O O . ARG A 1 89 ? -5.633 -3.890 14.944 1.00 94.12 89 ARG A O 1
ATOM 695 N N . ALA A 1 90 ? -6.937 -5.247 16.161 1.00 95.88 90 ALA A N 1
ATOM 696 C CA . ALA A 1 90 ? -6.136 -6.446 15.916 1.00 95.88 90 ALA A CA 1
ATOM 697 C C . ALA A 1 90 ? -6.223 -6.904 14.447 1.00 95.88 90 ALA A C 1
ATOM 699 O O . ALA A 1 90 ? -5.210 -7.270 13.852 1.00 95.88 90 ALA A O 1
ATOM 700 N N . CYS A 1 91 ? -7.404 -6.810 13.828 1.00 97.06 91 CYS A N 1
ATOM 701 C CA . CYS A 1 91 ? -7.617 -7.169 12.426 1.00 97.06 91 CYS A CA 1
ATOM 702 C C . CYS A 1 91 ? -6.788 -6.327 11.447 1.00 97.06 91 CYS A C 1
ATOM 704 O O . CYS A 1 91 ? -6.464 -6.825 10.373 1.00 97.06 91 CYS A O 1
ATOM 706 N N . VAL A 1 92 ? -6.376 -5.104 11.804 1.00 97.44 92 VAL A N 1
ATOM 707 C CA . VAL A 1 92 ? -5.470 -4.293 10.965 1.00 97.44 92 VAL A CA 1
ATOM 708 C C . VAL A 1 92 ? -4.166 -5.040 10.670 1.00 97.44 92 VAL A C 1
ATOM 710 O O . VAL A 1 92 ? -3.686 -5.027 9.536 1.00 97.44 92 VAL A O 1
ATOM 713 N N . TYR A 1 93 ? -3.614 -5.748 11.658 1.00 97.25 93 TYR A N 1
ATOM 714 C CA . TYR A 1 93 ? -2.400 -6.547 11.473 1.00 97.25 93 TYR A CA 1
ATOM 715 C C . TYR A 1 93 ? -2.639 -7.749 10.560 1.00 97.25 93 TYR A C 1
ATOM 717 O O . TYR A 1 93 ? -1.786 -8.054 9.732 1.00 97.25 93 TYR A O 1
ATOM 725 N N . LEU A 1 94 ? -3.813 -8.383 10.651 1.00 98.12 94 LEU A N 1
ATOM 726 C CA . LEU A 1 94 ? -4.194 -9.471 9.746 1.00 98.12 94 LEU A CA 1
ATOM 727 C C . LEU A 1 94 ? -4.327 -8.976 8.303 1.00 98.12 94 LEU A C 1
ATOM 729 O O . LEU A 1 94 ? -3.776 -9.598 7.401 1.00 98.12 94 LEU A O 1
ATOM 733 N N . ILE A 1 95 ? -4.988 -7.834 8.090 1.00 97.75 95 ILE A N 1
ATOM 734 C CA . ILE A 1 95 ? -5.110 -7.201 6.767 1.00 97.75 95 ILE A CA 1
ATOM 735 C C . ILE A 1 95 ? -3.726 -6.875 6.204 1.00 97.75 95 ILE A C 1
ATOM 737 O O . ILE A 1 95 ? -3.459 -7.124 5.035 1.00 97.75 95 ILE A O 1
ATOM 741 N N . THR A 1 96 ? -2.825 -6.364 7.040 1.00 98.25 96 THR A N 1
ATOM 742 C CA . THR A 1 96 ? -1.462 -6.005 6.623 1.00 98.25 96 THR A CA 1
ATOM 743 C C . THR A 1 96 ? -0.640 -7.236 6.254 1.00 98.25 96 THR A C 1
ATOM 745 O O . THR A 1 96 ? 0.038 -7.235 5.231 1.00 98.25 96 THR A O 1
ATOM 748 N N . ALA A 1 97 ? -0.723 -8.304 7.052 1.00 98.38 97 ALA A N 1
ATOM 749 C CA . ALA A 1 97 ? -0.053 -9.566 6.758 1.00 98.38 97 ALA A CA 1
ATOM 750 C C . ALA A 1 97 ? -0.594 -10.202 5.471 1.00 98.38 97 ALA A C 1
ATOM 752 O O . ALA A 1 97 ? 0.188 -10.663 4.644 1.00 98.38 97 ALA A O 1
ATOM 753 N N . ALA A 1 98 ? -1.916 -10.178 5.276 1.00 98.50 98 ALA A N 1
ATOM 754 C CA . ALA A 1 98 ? -2.554 -10.676 4.063 1.00 98.50 98 ALA A CA 1
ATOM 755 C C . ALA A 1 98 ? -2.159 -9.854 2.827 1.00 98.50 98 ALA A C 1
ATOM 757 O O . ALA A 1 98 ? -1.830 -10.436 1.798 1.00 98.50 98 ALA A O 1
ATOM 758 N N . LEU A 1 99 ? -2.126 -8.521 2.940 1.00 98.44 99 LEU A N 1
ATOM 759 C CA . LEU A 1 99 ? -1.668 -7.627 1.876 1.00 98.44 99 LEU A CA 1
ATOM 760 C C . LEU A 1 99 ? -0.218 -7.931 1.487 1.00 98.44 99 LEU A C 1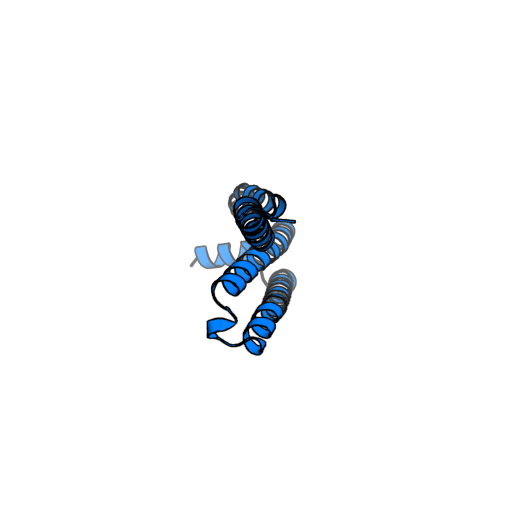
ATOM 762 O O . LEU A 1 99 ? 0.067 -8.136 0.311 1.00 98.44 99 LEU A O 1
ATOM 766 N N . LEU A 1 100 ? 0.686 -8.013 2.468 1.00 98.44 100 LEU A N 1
ATOM 767 C CA . LEU A 1 100 ? 2.094 -8.309 2.214 1.00 98.44 100 LEU A CA 1
ATOM 768 C C . LEU A 1 100 ? 2.271 -9.686 1.569 1.00 98.44 100 LEU A C 1
ATOM 770 O O . LEU A 1 100 ? 2.987 -9.811 0.581 1.00 98.44 100 LEU A O 1
ATOM 774 N N . ALA A 1 101 ? 1.612 -10.712 2.112 1.00 98.38 101 ALA A N 1
ATOM 775 C CA . ALA A 1 101 ? 1.686 -12.068 1.581 1.00 98.38 101 ALA A CA 1
ATOM 776 C C . ALA A 1 101 ? 1.140 -12.144 0.149 1.00 98.38 101 ALA A C 1
ATOM 778 O O . ALA A 1 101 ? 1.767 -12.763 -0.706 1.00 98.38 101 ALA A O 1
ATOM 779 N N . GLY A 1 102 ? 0.016 -11.475 -0.125 1.00 98.38 102 GLY A N 1
ATOM 780 C CA . GLY A 1 102 ? -0.582 -11.412 -1.456 1.00 98.38 102 GLY A CA 1
ATOM 781 C C . GLY A 1 102 ? 0.326 -10.722 -2.470 1.00 98.38 102 GLY A C 1
ATOM 782 O O . GLY A 1 102 ? 0.570 -11.273 -3.539 1.00 98.38 102 GLY A O 1
ATOM 783 N N . LEU A 1 103 ? 0.892 -9.564 -2.118 1.00 98.38 103 LEU A N 1
ATOM 784 C CA . LEU A 1 103 ? 1.807 -8.829 -2.996 1.00 98.38 103 LEU A CA 1
ATOM 785 C C . LEU A 1 103 ? 3.120 -9.586 -3.235 1.00 98.38 103 LEU A C 1
ATOM 787 O O . LEU A 1 103 ? 3.600 -9.644 -4.363 1.00 98.38 103 LEU A O 1
ATOM 791 N N . LEU A 1 104 ? 3.689 -10.214 -2.201 1.00 98.12 104 LEU A N 1
ATOM 792 C CA . LEU A 1 104 ? 4.882 -11.048 -2.358 1.00 98.12 104 LEU A CA 1
ATOM 793 C C . LEU A 1 104 ? 4.602 -12.264 -3.238 1.00 98.12 104 LEU A C 1
ATOM 795 O O . LEU A 1 104 ? 5.420 -12.587 -4.097 1.00 98.12 104 LEU A O 1
ATOM 799 N N . HIS A 1 105 ? 3.459 -12.925 -3.049 1.00 98.25 105 HIS A N 1
ATOM 800 C CA . HIS A 1 105 ? 3.061 -14.051 -3.886 1.00 98.25 105 HIS A CA 1
ATOM 801 C C . HIS A 1 105 ? 2.885 -13.620 -5.345 1.00 98.25 105 HIS A C 1
ATOM 803 O O . HIS A 1 105 ? 3.438 -14.276 -6.222 1.00 98.25 105 HIS A O 1
ATOM 809 N N . PHE A 1 106 ? 2.214 -12.489 -5.585 1.00 98.25 106 PHE A N 1
ATOM 810 C CA . PHE A 1 106 ? 2.005 -11.924 -6.919 1.00 98.25 106 PHE A CA 1
ATOM 811 C C . PHE A 1 106 ? 3.326 -11.572 -7.615 1.00 98.25 106 PHE A C 1
ATOM 813 O O . PHE A 1 106 ? 3.535 -11.935 -8.763 1.00 98.25 106 PHE A O 1
ATOM 820 N N . ASN A 1 107 ? 4.273 -10.959 -6.904 1.00 97.81 107 ASN A N 1
ATOM 821 C CA . ASN A 1 107 ? 5.571 -10.615 -7.492 1.00 97.81 107 ASN A CA 1
ATOM 822 C C . ASN A 1 107 ? 6.495 -11.815 -7.732 1.00 97.81 107 ASN A C 1
ATOM 824 O O . ASN A 1 107 ? 7.469 -11.685 -8.466 1.00 97.81 107 ASN A O 1
ATOM 828 N N . THR A 1 108 ? 6.265 -12.946 -7.059 1.00 96.88 108 THR A N 1
ATOM 829 C CA . THR A 1 108 ? 7.151 -14.121 -7.155 1.00 96.88 108 THR A CA 1
ATOM 830 C C . THR A 1 108 ? 6.582 -15.247 -8.007 1.00 96.88 108 THR A C 1
ATOM 832 O O . THR A 1 108 ? 7.360 -16.024 -8.553 1.00 96.88 108 THR A O 1
ATOM 835 N N . ASN A 1 109 ? 5.256 -15.355 -8.114 1.00 97.69 109 ASN A N 1
ATOM 836 C CA . ASN A 1 109 ? 4.570 -16.445 -8.819 1.00 97.69 109 ASN A CA 1
ATOM 837 C C . ASN A 1 109 ? 3.717 -15.955 -9.998 1.00 97.69 109 ASN A C 1
ATOM 839 O O . ASN A 1 109 ? 3.164 -16.785 -10.713 1.00 97.69 109 ASN A O 1
ATOM 843 N N . ASP A 1 110 ? 3.610 -14.642 -10.197 1.00 97.06 110 ASP A N 1
ATOM 844 C CA . ASP A 1 110 ? 2.873 -14.013 -11.293 1.00 97.06 110 ASP A CA 1
ATOM 845 C C . ASP A 1 110 ? 3.753 -12.937 -11.967 1.00 97.06 110 ASP A C 1
ATOM 847 O O . ASP A 1 110 ? 4.960 -12.860 -11.722 1.00 97.06 110 ASP A O 1
ATOM 851 N N . VAL A 1 111 ? 3.166 -12.117 -12.839 1.00 96.75 111 VAL A N 1
ATOM 852 C CA . VAL A 1 111 ? 3.862 -11.115 -13.663 1.00 96.75 111 VAL A CA 1
ATOM 853 C C . VAL A 1 111 ? 4.525 -9.977 -12.873 1.00 96.75 111 VAL A C 1
ATOM 855 O O . VAL A 1 111 ? 5.477 -9.381 -13.371 1.00 96.75 111 VAL A O 1
ATOM 858 N N . GLY A 1 112 ? 4.061 -9.679 -11.654 1.00 96.94 112 GLY A N 1
ATOM 859 C CA . GLY A 1 112 ? 4.539 -8.554 -10.840 1.00 96.94 112 GLY A CA 1
ATOM 860 C C . GLY A 1 112 ? 3.768 -7.247 -11.053 1.00 96.94 112 GLY A C 1
ATOM 861 O O . GLY A 1 112 ? 3.020 -7.082 -12.015 1.00 96.94 112 GLY A O 1
ATOM 862 N N . LEU A 1 113 ? 3.888 -6.319 -10.098 1.00 97.44 113 LEU A N 1
ATOM 863 C CA . LEU A 1 113 ? 3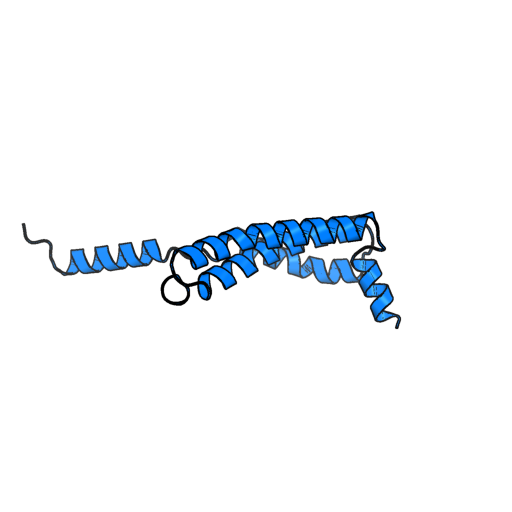.048 -5.114 -10.027 1.00 97.44 113 LEU A CA 1
ATOM 864 C C . LEU A 1 113 ? 3.188 -4.195 -11.245 1.00 97.44 113 LEU A C 1
ATOM 866 O O . LEU A 1 113 ? 2.183 -3.844 -11.861 1.00 97.44 113 LEU A O 1
ATOM 870 N N . THR A 1 114 ? 4.408 -3.775 -11.574 1.00 97.56 114 THR A N 1
ATOM 871 C CA . THR A 1 114 ? 4.653 -2.831 -12.676 1.00 97.56 114 THR A CA 1
ATOM 872 C C . THR A 1 114 ? 4.220 -3.409 -14.020 1.00 97.56 114 THR A C 1
ATOM 874 O O . THR A 1 114 ? 3.538 -2.729 -14.788 1.00 97.56 114 THR A O 1
ATOM 877 N N . GLU A 1 115 ? 4.514 -4.686 -14.259 1.00 96.75 115 GLU A N 1
ATOM 878 C CA . GLU A 1 115 ? 4.121 -5.379 -15.486 1.00 96.75 115 GLU A CA 1
ATOM 879 C C . GLU A 1 115 ? 2.607 -5.607 -15.567 1.00 96.75 115 GLU A C 1
ATOM 881 O O . GLU A 1 115 ? 2.011 -5.408 -16.623 1.00 96.75 115 GLU A O 1
ATOM 886 N N . ALA A 1 116 ? 1.946 -5.931 -14.452 1.00 97.38 116 ALA A N 1
ATOM 887 C CA . ALA A 1 116 ? 0.490 -6.056 -14.416 1.00 97.38 116 ALA A CA 1
ATOM 888 C C . ALA A 1 116 ? -0.209 -4.762 -14.850 1.00 97.38 116 ALA A C 1
ATOM 890 O O . ALA A 1 116 ? -1.155 -4.804 -15.636 1.00 97.38 116 ALA A O 1
ATOM 891 N N . PHE A 1 117 ? 0.273 -3.604 -14.385 1.00 97.12 117 PHE A N 1
ATOM 892 C CA . PHE A 1 117 ? -0.253 -2.319 -14.846 1.00 97.12 117 PHE A CA 1
ATOM 893 C C . PHE A 1 117 ? 0.028 -2.087 -16.331 1.00 97.12 117 PHE A C 1
ATOM 895 O O . PHE A 1 117 ? -0.875 -1.640 -17.036 1.00 97.12 117 PHE A O 1
ATOM 902 N N . ARG A 1 118 ? 1.229 -2.422 -16.822 1.00 96.00 118 ARG A N 1
ATOM 903 C CA . ARG A 1 118 ? 1.557 -2.321 -18.253 1.00 96.00 118 ARG A CA 1
ATOM 904 C C . ARG A 1 118 ? 0.565 -3.114 -19.106 1.00 96.00 118 ARG A C 1
ATOM 906 O O . ARG A 1 118 ? -0.019 -2.548 -20.021 1.00 96.00 118 ARG A O 1
ATOM 913 N N . LEU A 1 119 ? 0.307 -4.372 -18.746 1.00 97.06 119 LEU A N 1
ATOM 914 C CA . LEU A 1 119 ? -0.628 -5.246 -19.458 1.00 97.06 119 LEU A CA 1
ATOM 915 C C . LEU A 1 119 ? -2.063 -4.705 -19.451 1.00 97.06 119 LEU A C 1
ATOM 917 O O . LEU A 1 119 ? -2.736 -4.750 -20.475 1.00 97.06 119 LEU A O 1
ATOM 921 N N . VAL A 1 120 ? -2.536 -4.172 -18.319 1.00 97.50 120 VAL A N 1
ATOM 922 C CA . VAL A 1 120 ? -3.889 -3.598 -18.230 1.00 97.50 120 VAL A CA 1
ATOM 923 C C . VAL A 1 120 ? -4.021 -2.323 -19.069 1.00 97.50 120 VAL A C 1
ATOM 925 O O . VAL A 1 120 ? -5.088 -2.077 -19.622 1.00 97.50 120 VAL A O 1
ATOM 928 N N . PHE A 1 121 ? -2.963 -1.517 -19.188 1.00 96.31 121 PHE A N 1
ATOM 929 C CA . PHE A 1 121 ? -2.973 -0.306 -20.017 1.00 96.31 121 PHE A CA 1
ATOM 930 C C . PHE A 1 121 ? -2.773 -0.568 -21.517 1.00 96.31 121 PHE A C 1
ATOM 932 O O . PHE A 1 121 ? -2.958 0.351 -22.311 1.00 96.31 121 PHE A O 1
ATOM 939 N N . GLU A 1 122 ? -2.401 -1.788 -21.904 1.00 95.44 122 GLU A N 1
ATOM 940 C CA . GLU A 1 122 ? -2.283 -2.215 -23.305 1.00 95.44 122 GLU A CA 1
ATOM 941 C C . GLU A 1 122 ? -3.594 -2.779 -23.888 1.00 95.44 122 GLU A C 1
ATOM 943 O O . GLU A 1 122 ? -3.652 -3.043 -25.090 1.00 95.44 122 GLU A O 1
ATOM 948 N N . LEU A 1 123 ? -4.631 -2.952 -23.056 1.00 93.12 123 LEU A N 1
ATOM 949 C CA . LEU A 1 123 ? -5.989 -3.354 -23.457 1.00 93.12 123 LEU A CA 1
ATOM 950 C C . LEU A 1 123 ? -6.715 -2.252 -24.244 1.00 93.12 123 LEU A C 1
ATOM 952 O O . LEU A 1 123 ? -7.406 -2.615 -25.224 1.00 93.12 123 LEU A O 1
#

InterPro domains:
  IPR007992 Succinate dehydrogenase [ubiquinone] cytochrome b small subunit, CybS [PTHR13337] (20-122)
  IPR007992 Succinate dehydrogenase [ubiquinone] cytochrome b small subunit, CybS [cd03496] (28-121)
  IPR034804 Fumarate reductase/succinate dehydrogenase, transmembrane subunit [G3DSA:1.20.1300.10] (6-123)

Secondary structure (DSSP, 8-state):
----HHHHHHHHHHHHHHHTS-TT--HHHHHHHHHHHHHHHHHHH--SHHHHHHHHHHHHHHHHHHHHHHHHHH--HHHH-HHHHHHHHHHHHHHHHHHHHHHHHHHHHSS-HHHHHHHHHT-

Radius of gyration: 21.27 Å; chains: 1; bounding box: 34×44×74 Å

Foldseek 3Di:
DDPDPVNVVVVVVVVVVVVPPPPQDDVVLVVLVVVCVVLVVVLQVDDDLVSLVVCLVSVLVNQLSVLLVVLVVPLDCVVPNPVSSVVSNVVSVVVSVVSSVVSVCCSPVHDGDSVVVVVVVVD

Organism: Teladorsagia circumcincta (NCBI:txid45464)

Sequence (123 aa):
MSITLRHVVRAQRALLAARQMPRLCTPLERYFAAAMVPLFPAAYFIHGPVMDAVLTVALTLHVHWGVQGVVNDYARPFVIGDTLAKTARACVYLITAALLAGLLHFNTNDVGLTEAFRLVFEL